Protein AF-A0A960W098-F1 (afdb_monomer)

Structure (mmCIF, N/CA/C/O backbone):
data_AF-A0A960W098-F1
#
_entry.id   AF-A0A960W098-F1
#
loop_
_atom_site.group_PDB
_atom_site.id
_atom_site.type_symbol
_atom_site.label_atom_id
_atom_site.label_alt_id
_atom_site.label_comp_id
_atom_site.label_asym_id
_atom_site.label_entity_id
_atom_site.label_seq_id
_atom_site.pdbx_PDB_ins_code
_atom_site.Cartn_x
_atom_site.Cartn_y
_atom_site.Cartn_z
_atom_site.occupancy
_atom_site.B_iso_or_equiv
_atom_site.auth_seq_id
_atom_site.auth_comp_id
_atom_site.auth_asym_id
_atom_site.auth_atom_id
_atom_site.pdbx_PDB_model_num
ATOM 1 N N . MET A 1 1 ? -5.287 18.196 10.224 1.00 37.44 1 MET A N 1
ATOM 2 C CA . MET A 1 1 ? -4.448 17.015 10.511 1.00 37.44 1 MET A CA 1
ATOM 3 C C . MET A 1 1 ? -4.904 16.466 11.849 1.00 37.44 1 MET A C 1
ATOM 5 O O . MET A 1 1 ? -4.844 17.222 12.808 1.00 37.44 1 MET A O 1
ATOM 9 N N . ALA A 1 2 ? -5.415 15.239 11.923 1.00 48.78 2 ALA A N 1
ATOM 10 C CA . ALA A 1 2 ? -5.854 14.663 13.198 1.00 48.78 2 ALA A CA 1
ATOM 11 C C . ALA A 1 2 ? -5.267 13.267 13.475 1.00 48.78 2 ALA A C 1
ATOM 13 O O . ALA A 1 2 ? -4.944 12.994 14.626 1.00 48.78 2 ALA A O 1
ATOM 14 N N . TYR A 1 3 ? -4.885 12.496 12.450 1.00 57.91 3 TYR A N 1
ATOM 15 C CA . TYR A 1 3 ? -3.990 11.338 12.611 1.00 57.91 3 TYR A CA 1
ATOM 16 C C . TYR A 1 3 ? -2.601 11.694 13.182 1.00 57.91 3 TYR A C 1
ATOM 18 O O . TYR A 1 3 ? -1.972 10.856 13.817 1.00 57.91 3 TYR A O 1
ATOM 26 N N . GLY A 1 4 ? -2.141 12.943 13.025 1.00 58.81 4 GLY A N 1
ATOM 27 C CA . GLY A 1 4 ? -0.865 13.435 13.573 1.00 58.81 4 GLY A CA 1
ATOM 28 C C . GLY A 1 4 ? -0.909 13.875 15.043 1.00 58.81 4 GLY A C 1
ATOM 29 O O . GLY A 1 4 ? 0.057 14.456 15.528 1.00 58.81 4 GLY A O 1
ATOM 30 N N . THR A 1 5 ? -2.029 13.665 15.744 1.00 69.88 5 THR A N 1
ATOM 31 C CA . THR A 1 5 ? -2.133 13.965 17.185 1.00 69.88 5 THR A CA 1
ATOM 32 C C . THR A 1 5 ? -1.509 12.880 18.059 1.00 69.88 5 THR A C 1
ATOM 34 O O . THR A 1 5 ? -1.054 13.185 19.161 1.00 69.88 5 THR A O 1
ATOM 37 N N . PHE A 1 6 ? -1.431 11.649 17.551 1.00 77.75 6 PHE A N 1
ATOM 38 C CA . PHE A 1 6 ? -0.725 10.552 18.199 1.00 77.75 6 PHE A CA 1
ATOM 39 C C . PHE A 1 6 ? 0.781 10.734 18.033 1.00 77.75 6 PHE A C 1
ATOM 41 O O . PHE A 1 6 ? 1.279 10.891 16.918 1.00 77.75 6 PHE A O 1
ATOM 48 N N . LYS A 1 7 ? 1.519 10.711 19.143 1.00 78.31 7 LYS A N 1
ATOM 49 C CA . LYS A 1 7 ? 2.966 10.962 19.144 1.00 78.31 7 LYS A CA 1
ATOM 50 C C . LYS A 1 7 ? 3.775 9.698 18.897 1.00 78.31 7 LYS A C 1
ATOM 52 O O . LYS A 1 7 ? 4.888 9.781 18.381 1.00 78.31 7 LYS A O 1
ATOM 57 N N . THR A 1 8 ? 3.249 8.538 19.286 1.00 82.81 8 THR A N 1
ATOM 58 C CA . THR A 1 8 ? 3.952 7.257 19.162 1.00 82.81 8 THR A CA 1
ATOM 59 C C . THR A 1 8 ? 3.011 6.131 18.738 1.00 82.81 8 THR A C 1
ATOM 61 O O . THR A 1 8 ? 1.809 6.164 18.991 1.00 82.81 8 THR A O 1
ATOM 64 N N . LEU A 1 9 ? 3.570 5.086 18.120 1.00 80.06 9 LEU A N 1
ATOM 65 C CA . LEU A 1 9 ? 2.822 3.858 17.818 1.00 80.06 9 LEU A CA 1
ATOM 66 C C . LEU A 1 9 ? 2.334 3.148 19.089 1.00 80.06 9 LEU A C 1
ATOM 68 O O . LEU A 1 9 ? 1.294 2.499 19.063 1.00 80.06 9 LEU A O 1
ATOM 72 N N . GLU A 1 10 ? 3.075 3.270 20.192 1.00 82.94 10 GLU A N 1
ATOM 73 C CA . GLU A 1 10 ? 2.706 2.696 21.489 1.00 82.94 10 GLU A CA 1
ATOM 74 C C . GLU A 1 10 ? 1.458 3.366 22.072 1.00 82.94 10 GLU A C 1
ATOM 76 O O . GLU A 1 10 ? 0.565 2.676 22.554 1.00 82.94 10 GLU A O 1
ATOM 81 N N . GLU A 1 11 ? 1.345 4.692 21.950 1.00 86.38 11 GLU A N 1
ATOM 82 C CA . GLU A 1 11 ? 0.149 5.438 22.350 1.00 86.38 11 GLU A CA 1
ATOM 83 C C . GLU A 1 11 ? -1.091 4.939 21.599 1.00 86.38 11 GLU A C 1
ATOM 85 O O . GLU A 1 11 ? -2.123 4.658 22.210 1.00 86.38 11 GLU A O 1
ATOM 90 N N . VAL A 1 12 ? -0.973 4.765 20.279 1.00 86.81 12 VAL A N 1
ATOM 91 C CA . VAL A 1 12 ? -2.048 4.213 19.442 1.00 86.81 12 VAL A CA 1
ATOM 92 C C . VAL A 1 12 ? -2.381 2.787 19.879 1.00 86.81 12 VAL A C 1
ATOM 94 O O . VAL A 1 12 ? -3.552 2.453 20.066 1.00 86.81 12 VAL A O 1
ATOM 97 N N . ALA A 1 13 ? -1.365 1.946 20.080 1.00 86.88 13 ALA A N 1
ATOM 98 C CA . ALA A 1 13 ? -1.569 0.554 20.450 1.00 86.88 13 ALA A CA 1
ATOM 99 C C . ALA A 1 13 ? -2.297 0.411 21.792 1.00 86.88 13 ALA A C 1
ATOM 101 O O . ALA A 1 13 ? -3.268 -0.336 21.883 1.00 86.88 13 ALA A O 1
ATOM 102 N N . LEU A 1 14 ? -1.894 1.177 22.807 1.00 89.00 14 LEU A N 1
ATOM 103 C CA . LEU A 1 14 ? -2.543 1.177 24.116 1.00 89.00 14 LEU A CA 1
ATOM 104 C C . LEU A 1 14 ? -3.971 1.723 24.044 1.00 89.00 14 LEU A C 1
ATOM 106 O O . LEU A 1 14 ? -4.886 1.091 24.569 1.00 89.00 14 LEU A O 1
ATOM 110 N N . LYS A 1 15 ? -4.182 2.859 23.364 1.00 88.88 15 LYS A N 1
ATOM 111 C CA . LYS A 1 15 ? -5.504 3.499 23.266 1.00 88.88 15 LYS A CA 1
ATOM 112 C C . LYS A 1 15 ? -6.544 2.583 22.624 1.00 88.88 15 LYS A C 1
ATOM 114 O O . LYS A 1 15 ? -7.676 2.524 23.093 1.00 88.88 15 LYS A O 1
ATOM 119 N N . PHE A 1 16 ? -6.162 1.871 21.566 1.00 87.56 16 PHE A N 1
ATOM 120 C CA . PHE A 1 16 ? -7.082 1.031 20.794 1.00 87.56 16 PHE A CA 1
ATOM 121 C C . PHE A 1 16 ? -6.997 -0.465 21.148 1.00 87.56 16 PHE A C 1
ATOM 123 O O . PHE A 1 16 ? -7.724 -1.281 20.574 1.00 87.56 16 PHE A O 1
ATOM 130 N N . GLY A 1 17 ? -6.149 -0.834 22.116 1.00 90.94 17 GLY A N 1
ATOM 131 C CA . GLY A 1 17 ? -5.931 -2.219 22.538 1.00 90.94 17 GLY A CA 1
ATOM 132 C C . GLY A 1 17 ? -5.382 -3.101 21.415 1.00 90.94 17 GLY A C 1
ATOM 133 O O . GLY A 1 17 ? -5.871 -4.210 21.226 1.00 90.94 17 GLY A O 1
ATOM 134 N N . ILE A 1 18 ? -4.433 -2.579 20.634 1.00 90.56 18 ILE A N 1
ATOM 135 C CA . ILE A 1 18 ? -3.805 -3.277 19.509 1.00 90.56 18 ILE A CA 1
ATOM 136 C C . ILE A 1 18 ? -2.589 -4.057 20.004 1.00 90.56 18 ILE A C 1
ATOM 138 O O . ILE A 1 18 ? -1.656 -3.491 20.572 1.00 90.56 18 ILE A O 1
ATOM 142 N N . GLU A 1 19 ? -2.556 -5.350 19.707 1.00 90.38 19 GLU A N 1
ATOM 143 C CA . GLU A 1 19 ? -1.387 -6.193 19.920 1.00 90.38 19 GLU A CA 1
ATOM 144 C C . GLU A 1 19 ? -0.468 -6.144 18.701 1.00 90.38 19 GLU A C 1
ATOM 146 O O . GLU A 1 19 ? -0.883 -6.438 17.578 1.00 90.38 19 GLU A O 1
ATOM 151 N N . ARG A 1 20 ? 0.807 -5.808 18.913 1.00 89.00 20 ARG A N 1
ATOM 152 C CA . ARG A 1 20 ? 1.809 -5.755 17.845 1.00 89.00 20 ARG A CA 1
ATOM 153 C C . ARG A 1 20 ? 2.647 -7.029 17.799 1.00 89.00 20 ARG A C 1
ATOM 155 O O . ARG A 1 20 ? 3.206 -7.444 18.811 1.00 89.00 20 ARG A O 1
ATOM 162 N N . LYS A 1 21 ? 2.829 -7.583 16.599 1.00 90.31 21 LYS A N 1
ATOM 163 C CA . LYS A 1 21 ? 3.760 -8.683 16.304 1.00 90.31 21 LYS A CA 1
ATOM 164 C C . LYS A 1 21 ? 4.643 -8.326 15.106 1.00 90.31 21 LYS A C 1
ATOM 166 O O . LYS A 1 21 ? 4.217 -7.601 14.209 1.00 90.31 21 LYS A O 1
ATOM 171 N N . VAL A 1 22 ? 5.878 -8.823 15.105 1.00 91.50 22 VAL A N 1
ATOM 172 C CA . VAL A 1 22 ? 6.825 -8.672 13.989 1.00 91.50 22 VAL A CA 1
ATOM 173 C C . VAL A 1 22 ? 7.101 -10.061 13.434 1.00 91.50 22 VAL A C 1
ATOM 175 O O . VAL A 1 22 ? 7.723 -10.872 14.114 1.00 91.50 22 VAL A O 1
ATOM 178 N N . ILE A 1 23 ? 6.548 -10.357 12.261 1.00 91.94 23 ILE A N 1
ATOM 179 C CA . ILE A 1 23 ? 6.561 -11.689 11.645 1.00 91.94 23 ILE A CA 1
ATOM 180 C C . ILE A 1 23 ? 6.644 -11.492 10.133 1.00 91.94 23 ILE A C 1
ATOM 182 O O . ILE A 1 23 ? 5.920 -10.655 9.597 1.00 91.94 23 ILE A O 1
ATOM 186 N N . GLU A 1 24 ? 7.494 -12.262 9.458 1.00 93.12 24 GLU A N 1
ATOM 187 C CA . GLU A 1 24 ? 7.520 -12.319 7.994 1.00 93.12 24 GLU A CA 1
ATOM 188 C C . GLU A 1 24 ? 6.221 -12.937 7.472 1.00 93.12 24 GLU A C 1
ATOM 190 O O . GLU A 1 24 ? 5.832 -14.037 7.871 1.00 93.12 24 GLU A O 1
ATOM 195 N N . PHE A 1 25 ? 5.526 -12.220 6.595 1.00 91.00 25 PHE A N 1
ATOM 196 C CA . PHE A 1 25 ? 4.289 -12.711 5.989 1.00 91.00 25 PHE A CA 1
ATOM 197 C C . PHE A 1 25 ? 4.161 -12.381 4.507 1.00 91.00 25 PHE A C 1
ATOM 199 O O . PHE A 1 25 ? 3.185 -12.808 3.894 1.00 91.00 25 PHE A O 1
ATOM 206 N N . ILE A 1 26 ? 5.088 -11.613 3.936 1.00 93.25 26 ILE A N 1
ATOM 207 C CA . ILE A 1 26 ? 5.002 -11.187 2.543 1.00 93.25 26 ILE A CA 1
ATOM 208 C C . ILE A 1 26 ? 5.245 -12.353 1.582 1.00 93.25 26 ILE A C 1
ATOM 210 O O . ILE A 1 26 ? 6.263 -13.040 1.646 1.00 93.25 26 ILE A O 1
ATOM 214 N N . GLY A 1 27 ? 4.297 -12.544 0.663 1.00 93.75 27 GLY A N 1
ATOM 215 C CA . GLY A 1 27 ? 4.435 -13.406 -0.505 1.00 93.75 27 GLY A CA 1
ATOM 216 C C . GLY A 1 27 ? 4.557 -12.615 -1.809 1.00 93.75 27 GLY A C 1
ATOM 217 O O . GLY A 1 27 ? 4.511 -11.385 -1.831 1.00 93.75 27 GLY A O 1
ATOM 218 N N . GLU A 1 28 ? 4.685 -13.345 -2.915 1.00 95.75 28 GLU A N 1
ATOM 219 C CA . GLU A 1 28 ? 4.792 -12.791 -4.265 1.00 95.75 28 GLU A CA 1
ATOM 220 C C . GLU A 1 28 ? 3.790 -13.474 -5.199 1.00 95.75 28 GLU A C 1
ATOM 222 O O . GLU A 1 28 ? 3.542 -14.677 -5.103 1.00 95.75 28 GLU A O 1
ATOM 227 N N . ALA A 1 29 ? 3.208 -12.704 -6.116 1.00 97.06 29 ALA A N 1
ATOM 228 C CA . ALA A 1 29 ? 2.335 -13.202 -7.168 1.00 97.06 29 ALA A CA 1
ATOM 229 C C . ALA A 1 29 ? 2.646 -12.439 -8.452 1.00 97.06 29 ALA A C 1
ATOM 231 O O . ALA A 1 29 ? 2.628 -11.210 -8.454 1.00 97.06 29 ALA A O 1
ATOM 232 N N . GLU A 1 30 ? 2.902 -13.155 -9.544 1.00 97.75 30 GLU A N 1
ATOM 233 C CA . GLU A 1 30 ? 3.365 -12.553 -10.795 1.00 97.75 30 GLU A CA 1
ATOM 234 C C . GLU A 1 30 ? 2.438 -11.432 -11.294 1.00 97.75 30 GLU A C 1
ATOM 236 O O . GLU A 1 30 ? 1.223 -11.603 -11.468 1.00 97.75 30 GLU A O 1
ATOM 241 N N . PHE A 1 31 ? 3.032 -10.266 -11.541 1.00 97.81 31 PHE A N 1
ATOM 242 C CA . PHE A 1 31 ? 2.353 -9.116 -12.114 1.00 97.81 31 PHE A CA 1
ATOM 243 C C . PHE A 1 31 ? 3.003 -8.711 -13.438 1.00 97.81 31 PHE A C 1
ATOM 245 O O . PHE A 1 31 ? 4.116 -8.191 -13.471 1.00 97.81 31 PHE A O 1
ATOM 252 N N . LEU A 1 32 ? 2.277 -8.919 -14.536 1.00 96.12 32 LEU A N 1
ATOM 253 C CA . LEU A 1 32 ? 2.671 -8.434 -15.855 1.00 96.12 32 LEU A CA 1
ATOM 254 C C . LEU A 1 32 ? 2.415 -6.927 -15.939 1.00 96.12 32 LEU A C 1
ATOM 256 O O . LEU A 1 32 ? 1.266 -6.492 -16.006 1.00 96.12 32 LEU A O 1
ATOM 260 N N . VAL A 1 33 ? 3.494 -6.153 -15.906 1.00 95.00 33 VAL A N 1
ATOM 261 C CA . VAL A 1 33 ? 3.486 -4.694 -16.028 1.00 95.00 33 VAL A CA 1
ATOM 262 C C . VAL A 1 33 ? 3.709 -4.282 -17.481 1.00 95.00 33 VAL A C 1
ATOM 264 O O . VAL A 1 33 ? 4.535 -4.865 -18.182 1.00 95.00 33 VAL A O 1
ATOM 267 N N . ASP A 1 34 ? 2.983 -3.258 -17.925 1.00 96.12 34 ASP A N 1
ATOM 268 C CA . ASP A 1 34 ? 3.196 -2.643 -19.233 1.00 96.12 34 ASP A CA 1
ATOM 269 C C . ASP A 1 34 ? 4.635 -2.102 -19.381 1.00 96.12 34 ASP A C 1
ATOM 271 O O . ASP A 1 34 ? 5.187 -1.475 -18.472 1.00 96.12 34 ASP A O 1
ATOM 275 N N . GLU A 1 35 ? 5.252 -2.325 -20.545 1.00 96.12 35 GLU A N 1
ATOM 276 C CA . GLU A 1 35 ? 6.661 -1.982 -20.779 1.00 96.12 35 GLU A CA 1
ATOM 277 C C . GLU A 1 35 ? 6.904 -0.466 -20.716 1.00 96.12 35 GLU A C 1
ATOM 279 O O . GLU A 1 35 ? 7.954 -0.006 -20.252 1.00 96.12 35 GLU A O 1
ATOM 284 N N . TYR A 1 36 ? 5.950 0.343 -21.184 1.00 96.62 36 TYR A N 1
ATOM 285 C CA . TYR A 1 36 ? 6.076 1.793 -21.122 1.00 96.62 36 TYR A CA 1
ATOM 286 C C . TYR A 1 36 ? 6.026 2.278 -19.671 1.00 96.62 36 TYR A C 1
ATOM 288 O O . TYR A 1 36 ? 6.930 3.010 -19.253 1.00 96.62 36 TYR A O 1
ATOM 296 N N . LEU A 1 37 ? 5.054 1.811 -18.884 1.00 95.75 37 LEU A N 1
ATOM 297 C CA . LEU A 1 37 ? 4.956 2.135 -17.461 1.00 95.75 37 LEU A CA 1
ATOM 298 C C . LEU A 1 37 ? 6.199 1.686 -16.682 1.00 95.75 37 LEU A C 1
ATOM 300 O O . LEU A 1 37 ? 6.752 2.455 -15.893 1.00 95.75 37 LEU A O 1
ATOM 304 N N . PHE A 1 38 ? 6.689 0.469 -16.925 1.00 95.50 38 PHE A N 1
ATOM 305 C CA . PHE A 1 38 ? 7.870 -0.046 -16.235 1.00 95.50 38 PHE A CA 1
ATOM 306 C C . PHE A 1 38 ? 9.117 0.799 -16.521 1.00 95.50 38 PHE A C 1
ATOM 308 O O . PHE A 1 38 ? 9.873 1.139 -15.606 1.00 95.50 38 PHE A O 1
ATOM 315 N N . ARG A 1 39 ? 9.320 1.202 -17.784 1.00 94.75 39 ARG A N 1
ATOM 316 C CA . ARG A 1 39 ? 10.415 2.107 -18.173 1.00 94.75 39 ARG A CA 1
ATOM 317 C C . ARG A 1 39 ? 10.253 3.499 -17.566 1.00 94.75 39 ARG A C 1
ATOM 319 O O . ARG A 1 39 ? 11.245 4.069 -17.112 1.00 94.75 39 ARG A O 1
ATOM 326 N N . TYR A 1 40 ? 9.031 4.031 -17.530 1.00 93.56 40 TYR A N 1
ATOM 327 C CA . TYR A 1 40 ? 8.717 5.309 -16.889 1.00 93.56 40 TYR A CA 1
ATOM 328 C C . TYR A 1 40 ? 9.102 5.298 -15.401 1.00 93.56 40 TYR A C 1
ATOM 330 O O . TYR A 1 40 ? 9.873 6.151 -14.958 1.00 93.56 40 TYR A O 1
ATOM 338 N N . LEU A 1 41 ? 8.664 4.281 -14.655 1.00 92.50 41 LEU A N 1
ATOM 339 C CA . LEU A 1 41 ? 8.964 4.136 -13.230 1.00 92.50 41 LEU A CA 1
ATOM 340 C C . LEU A 1 41 ? 10.463 3.937 -12.975 1.00 92.50 41 LEU A C 1
ATOM 342 O O . LEU A 1 41 ? 11.032 4.629 -12.133 1.00 92.50 41 LEU A O 1
ATOM 346 N N . LYS A 1 42 ? 11.145 3.078 -13.748 1.00 91.44 42 LYS A N 1
ATOM 347 C CA . LYS A 1 42 ? 12.609 2.915 -13.647 1.00 91.44 42 LYS A CA 1
ATOM 348 C C . LYS A 1 42 ? 13.362 4.222 -13.883 1.00 91.44 42 LYS A C 1
ATOM 350 O O . LYS A 1 42 ? 14.324 4.521 -13.173 1.00 91.44 42 LYS A O 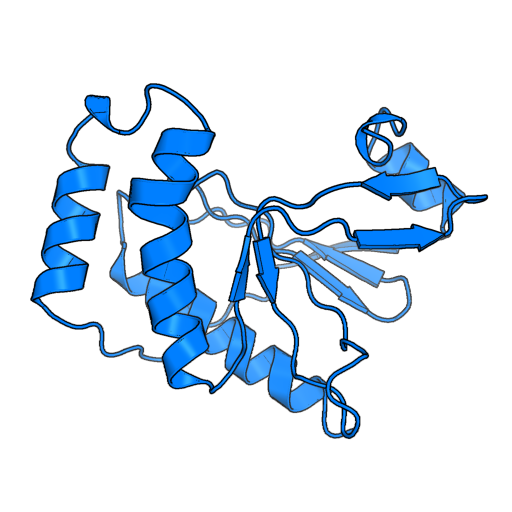1
ATOM 355 N N . LYS A 1 43 ? 12.935 5.010 -14.873 1.00 90.12 43 LYS A N 1
ATOM 356 C CA . LYS A 1 43 ? 13.535 6.315 -15.165 1.00 90.12 43 LYS A CA 1
ATOM 357 C C . LYS A 1 43 ? 13.347 7.289 -14.002 1.00 90.12 43 LYS A C 1
ATOM 359 O O . LYS A 1 43 ? 14.284 8.020 -13.690 1.00 90.12 43 LYS A O 1
ATOM 364 N N . ASN A 1 44 ? 12.176 7.306 -13.371 1.00 87.81 44 ASN A N 1
ATOM 365 C CA . ASN A 1 44 ? 11.906 8.180 -12.229 1.00 87.81 44 ASN A CA 1
ATOM 366 C C . ASN A 1 44 ? 12.678 7.746 -10.976 1.00 87.81 44 ASN A C 1
ATOM 368 O O . ASN A 1 44 ? 13.242 8.598 -10.302 1.00 87.81 44 ASN A O 1
ATOM 372 N N . LEU A 1 45 ? 12.810 6.439 -10.725 1.00 86.19 45 LEU A N 1
ATOM 373 C CA . LEU A 1 45 ? 13.645 5.907 -9.638 1.00 86.19 45 LEU A CA 1
ATOM 374 C C . LEU A 1 45 ? 15.130 6.250 -9.820 1.00 86.19 45 LEU A C 1
ATOM 376 O O . LEU A 1 45 ? 15.836 6.512 -8.855 1.00 86.19 45 LEU A O 1
ATOM 380 N N . SER A 1 46 ? 15.609 6.286 -11.067 1.00 80.88 46 SER A N 1
ATOM 381 C CA . SER A 1 46 ? 17.013 6.605 -11.373 1.00 80.88 46 SER A CA 1
ATOM 382 C C . SER A 1 46 ? 17.322 8.108 -11.322 1.00 80.88 46 SER A C 1
ATOM 384 O O . SER A 1 46 ? 18.488 8.497 -11.288 1.00 80.88 46 SER A O 1
ATOM 386 N N . ASN A 1 47 ? 16.303 8.972 -11.363 1.00 73.12 47 ASN A N 1
ATOM 387 C CA . ASN A 1 47 ? 16.481 10.419 -11.370 1.00 73.12 47 ASN A CA 1
ATOM 388 C C . ASN A 1 47 ? 16.220 10.992 -9.975 1.00 73.12 47 ASN A C 1
ATOM 390 O O . ASN A 1 47 ? 15.078 11.156 -9.558 1.00 73.12 47 ASN A O 1
ATOM 394 N N . SER A 1 48 ? 17.283 11.441 -9.305 1.00 58.12 48 SER A N 1
ATOM 395 C CA . SER A 1 48 ? 17.224 12.118 -7.997 1.00 58.12 48 SER A CA 1
ATOM 396 C C . SER A 1 48 ? 16.319 13.365 -7.952 1.00 58.12 48 SER A C 1
ATOM 398 O O . SER A 1 48 ? 15.988 13.849 -6.874 1.00 58.12 48 SER A O 1
ATOM 400 N N . ARG A 1 49 ? 15.873 13.883 -9.107 1.00 52.47 49 ARG A N 1
ATOM 401 C CA . ARG A 1 49 ? 14.937 15.018 -9.214 1.00 52.47 49 ARG A CA 1
ATOM 402 C C . ARG A 1 49 ? 13.478 14.664 -8.915 1.00 52.47 49 ARG A C 1
ATOM 404 O O . ARG A 1 49 ? 12.699 15.578 -8.676 1.00 52.47 49 ARG A O 1
ATOM 411 N N . SER A 1 50 ? 13.095 13.388 -8.910 1.00 51.59 50 SER A N 1
ATOM 412 C CA . SER A 1 50 ? 11.741 12.977 -8.500 1.00 51.59 50 SER A CA 1
ATOM 413 C C . SER A 1 50 ? 11.538 13.040 -6.977 1.00 51.59 50 SER A C 1
ATOM 415 O O . SER A 1 50 ? 10.409 12.949 -6.508 1.00 51.59 50 SER A O 1
ATOM 417 N N . TYR A 1 51 ? 12.613 13.276 -6.214 1.00 61.03 51 TYR A N 1
ATOM 418 C CA . TYR A 1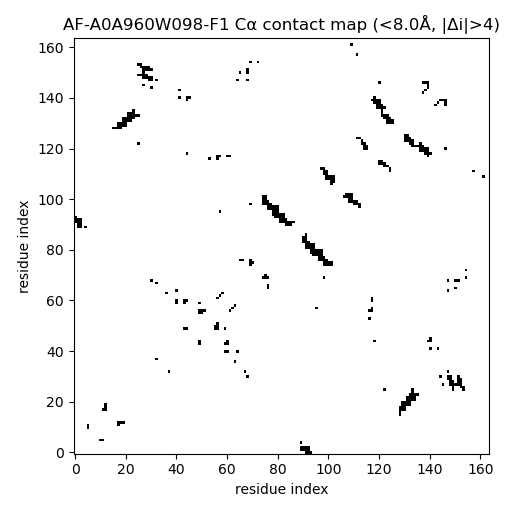 51 ? 12.653 13.278 -4.747 1.00 61.03 51 TYR A CA 1
ATOM 419 C C . TYR A 1 51 ? 12.696 14.688 -4.139 1.00 61.03 51 TYR A C 1
ATOM 421 O O . TYR A 1 51 ? 13.238 14.895 -3.057 1.00 61.03 51 TYR A O 1
ATOM 429 N N . VAL A 1 52 ? 12.166 15.690 -4.846 1.00 66.88 52 VAL A N 1
ATOM 430 C CA . VAL A 1 52 ? 12.144 17.081 -4.355 1.00 66.88 52 VAL A CA 1
ATOM 431 C C . VAL A 1 52 ? 11.112 17.262 -3.238 1.00 66.88 52 VAL A C 1
ATOM 433 O O . VAL A 1 52 ? 11.308 18.084 -2.346 1.00 66.88 52 VAL A O 1
ATOM 436 N N . SER A 1 53 ? 10.023 16.490 -3.267 1.00 79.56 53 SER A N 1
ATOM 437 C CA . SER A 1 53 ? 8.998 16.484 -2.224 1.00 79.56 53 SER A CA 1
ATOM 438 C C . SER A 1 53 ? 8.297 15.130 -2.142 1.00 79.56 53 SER A C 1
ATOM 440 O O . SER A 1 53 ? 8.302 14.364 -3.107 1.00 79.56 53 SER A O 1
ATOM 442 N N . GLU A 1 54 ? 7.652 14.864 -1.009 1.00 77.69 54 GLU A N 1
ATOM 443 C CA . GLU A 1 54 ? 6.796 13.689 -0.818 1.00 77.69 54 GLU A CA 1
ATOM 444 C C . GLU A 1 54 ? 5.673 13.636 -1.863 1.00 77.69 54 GLU A C 1
ATOM 446 O O . GLU A 1 54 ? 5.474 12.603 -2.495 1.00 77.69 54 GLU A O 1
ATOM 451 N N . ASN A 1 55 ? 5.035 14.774 -2.164 1.00 80.69 55 ASN A N 1
ATOM 452 C CA . ASN A 1 55 ? 4.024 14.869 -3.221 1.00 80.69 55 ASN A CA 1
ATOM 453 C C . ASN A 1 55 ? 4.575 14.481 -4.603 1.00 80.69 55 ASN A C 1
ATOM 455 O O . ASN A 1 55 ? 3.912 13.769 -5.352 1.00 80.69 55 ASN A O 1
ATOM 459 N N . SER A 1 56 ? 5.808 14.883 -4.932 1.00 82.94 56 SER A N 1
ATOM 460 C CA . SER A 1 56 ? 6.443 14.505 -6.203 1.00 82.94 56 SER A CA 1
ATOM 461 C C . SER A 1 56 ? 6.710 13.001 -6.293 1.00 82.94 56 SER A C 1
ATOM 463 O O . SER A 1 56 ? 6.510 12.410 -7.352 1.00 82.94 56 SER A O 1
ATOM 465 N N . ILE A 1 57 ? 7.125 12.371 -5.190 1.00 84.12 57 ILE A N 1
ATOM 466 C CA . ILE A 1 57 ? 7.325 10.915 -5.115 1.00 84.12 57 ILE A CA 1
ATOM 467 C C . ILE A 1 57 ? 5.980 10.197 -5.257 1.00 84.12 57 ILE A C 1
ATOM 469 O O . ILE A 1 57 ? 5.860 9.223 -6.005 1.00 84.12 57 ILE A O 1
ATOM 473 N N . CYS A 1 58 ? 4.960 10.708 -4.573 1.00 84.31 58 CYS A N 1
ATOM 474 C CA . CYS A 1 58 ? 3.595 10.230 -4.662 1.00 84.31 58 CYS A CA 1
ATOM 475 C C . CYS A 1 58 ? 3.104 10.191 -6.114 1.00 84.31 58 CYS A C 1
ATOM 477 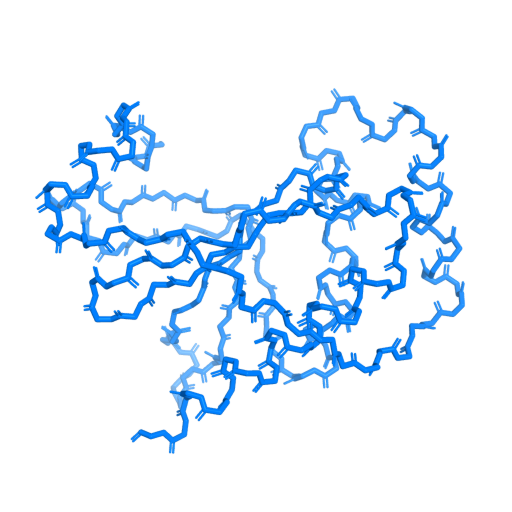O O . CYS A 1 58 ? 2.754 9.127 -6.617 1.00 84.31 58 CYS A O 1
ATOM 479 N N . GLU A 1 59 ? 3.168 11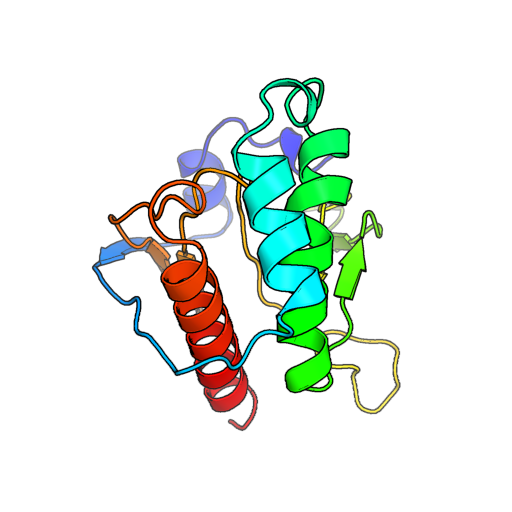.312 -6.823 1.00 86.25 59 GLU A N 1
ATOM 480 C CA . GLU A 1 59 ? 2.647 11.421 -8.187 1.00 86.25 59 GLU A CA 1
ATOM 481 C C . GLU A 1 59 ? 3.506 10.697 -9.234 1.00 86.25 59 GLU A C 1
ATOM 483 O O . GLU A 1 59 ? 2.972 10.098 -10.166 1.00 86.25 59 GLU A O 1
ATOM 488 N N . ALA A 1 60 ? 4.835 10.730 -9.101 1.00 87.94 60 ALA A N 1
ATOM 489 C CA . ALA A 1 60 ? 5.739 10.206 -10.127 1.00 87.94 60 ALA A CA 1
ATOM 490 C C . ALA A 1 60 ? 6.063 8.712 -9.977 1.00 87.94 60 ALA A C 1
ATOM 492 O O . ALA A 1 60 ? 6.533 8.093 -10.939 1.00 87.94 60 ALA A O 1
ATOM 493 N N . LEU A 1 61 ? 5.882 8.145 -8.779 1.00 89.00 61 LEU A N 1
ATOM 494 C CA . LEU A 1 61 ? 6.272 6.770 -8.459 1.00 89.00 61 LEU A CA 1
ATOM 495 C C . LEU A 1 61 ? 5.144 5.971 -7.817 1.00 89.00 61 LEU A C 1
ATOM 497 O O . LEU A 1 61 ? 4.793 4.913 -8.332 1.00 89.00 61 LEU A O 1
ATOM 501 N N . ILE A 1 62 ? 4.587 6.449 -6.702 1.00 90.25 62 ILE A N 1
ATOM 502 C CA . ILE A 1 62 ? 3.664 5.634 -5.901 1.00 90.25 62 ILE A CA 1
ATOM 503 C C . ILE A 1 62 ? 2.321 5.474 -6.616 1.00 90.25 62 ILE A C 1
ATOM 505 O O . ILE A 1 62 ? 1.878 4.344 -6.806 1.00 90.25 62 ILE A O 1
ATOM 509 N N . TYR A 1 63 ? 1.696 6.570 -7.052 1.00 92.19 63 TYR A N 1
ATOM 510 C CA . TYR A 1 63 ? 0.379 6.535 -7.686 1.00 92.19 63 TYR A CA 1
ATOM 511 C C . TYR A 1 63 ? 0.361 5.689 -8.966 1.00 92.19 63 TYR A C 1
ATOM 513 O O . TYR A 1 63 ? -0.461 4.781 -9.026 1.00 92.19 63 TYR A O 1
ATOM 521 N N . PRO A 1 64 ? 1.267 5.862 -9.954 1.00 94.31 64 PRO A N 1
ATOM 522 C CA . PRO A 1 64 ? 1.230 5.053 -11.177 1.00 94.31 64 PRO A CA 1
ATOM 523 C C . PRO A 1 64 ? 1.456 3.559 -10.912 1.00 94.31 64 PRO A C 1
ATOM 525 O O . PRO A 1 64 ? 0.920 2.710 -11.620 1.00 94.31 64 PRO A O 1
ATOM 528 N N . LEU A 1 65 ? 2.251 3.235 -9.888 1.00 94.12 65 LEU A N 1
ATOM 529 C CA . LEU A 1 65 ? 2.513 1.861 -9.477 1.00 94.12 65 LEU A CA 1
ATOM 530 C C . LEU A 1 65 ? 1.270 1.242 -8.821 1.00 94.12 65 LEU A C 1
ATOM 532 O O . LEU A 1 65 ? 0.845 0.160 -9.225 1.00 94.12 65 LEU A O 1
ATOM 536 N N . LEU A 1 66 ? 0.669 1.933 -7.846 1.00 93.75 66 LEU A N 1
ATOM 537 C CA . LEU A 1 66 ? -0.562 1.485 -7.195 1.00 93.75 66 LEU A CA 1
ATOM 538 C C . LEU A 1 66 ? -1.713 1.375 -8.196 1.00 93.75 66 LEU A C 1
ATOM 540 O O . LEU A 1 66 ? -2.381 0.347 -8.208 1.00 93.75 66 LEU A O 1
ATOM 544 N N . GLU A 1 67 ? -1.902 2.379 -9.054 1.00 94.75 67 GLU A N 1
ATOM 545 C CA . GLU A 1 67 ? -2.968 2.425 -10.059 1.00 94.75 67 GLU A CA 1
ATOM 546 C C . GLU A 1 67 ? -2.918 1.200 -10.971 1.00 94.75 67 GLU A C 1
ATOM 548 O O . GLU A 1 67 ? -3.918 0.507 -11.120 1.00 94.75 67 GLU A O 1
ATOM 553 N N . ALA A 1 68 ? -1.739 0.854 -11.500 1.00 96.56 68 ALA A N 1
ATOM 554 C CA . ALA A 1 68 ? -1.591 -0.319 -12.358 1.00 96.56 68 ALA A CA 1
ATOM 555 C C . ALA A 1 68 ? -1.981 -1.627 -11.651 1.00 96.56 68 ALA A C 1
ATOM 557 O O . ALA A 1 68 ? -2.601 -2.506 -12.253 1.00 96.56 68 ALA A O 1
ATOM 558 N N . VAL A 1 69 ? -1.631 -1.773 -10.368 1.00 95.62 69 VAL A N 1
ATOM 559 C CA . VAL A 1 69 ? -2.007 -2.964 -9.596 1.00 95.62 69 VAL A CA 1
ATOM 560 C C . VAL A 1 69 ? -3.502 -2.958 -9.274 1.00 95.62 69 VAL A C 1
ATOM 562 O O . VAL A 1 69 ? -4.144 -3.999 -9.392 1.00 95.62 69 VAL A O 1
ATOM 565 N N . MET A 1 70 ? -4.068 -1.817 -8.878 1.00 92.75 70 MET A N 1
ATOM 566 C CA . MET A 1 70 ? -5.477 -1.711 -8.495 1.00 92.75 70 MET A CA 1
ATOM 567 C C . MET A 1 70 ? -6.423 -1.890 -9.683 1.00 92.75 70 MET A C 1
ATOM 569 O O . MET A 1 70 ? -7.409 -2.621 -9.553 1.00 92.75 70 MET A O 1
ATOM 573 N N . ASP A 1 71 ? -6.080 -1.319 -10.840 1.00 93.81 71 ASP A N 1
ATOM 574 C CA . ASP A 1 71 ? -6.822 -1.461 -12.096 1.00 93.81 71 ASP A CA 1
ATOM 575 C C . ASP A 1 71 ? -6.970 -2.939 -12.483 1.00 93.81 71 ASP A C 1
ATOM 577 O O . ASP A 1 71 ? -8.083 -3.424 -12.681 1.00 93.81 71 ASP A O 1
ATOM 581 N N . LYS A 1 72 ? -5.880 -3.723 -12.408 1.00 94.62 72 LYS A N 1
ATOM 582 C CA . LYS A 1 72 ? -5.914 -5.181 -12.643 1.00 94.62 72 LYS A CA 1
ATOM 583 C C . LYS A 1 72 ? -6.911 -5.923 -11.744 1.00 94.62 72 LYS A C 1
ATOM 585 O O . LYS A 1 72 ? -7.412 -6.987 -12.113 1.00 94.62 72 LYS A O 1
ATOM 590 N N . HIS A 1 73 ? -7.169 -5.409 -10.543 1.00 91.00 73 HIS A N 1
ATOM 591 C CA . HIS A 1 73 ? -8.044 -6.036 -9.550 1.00 91.00 73 HIS A CA 1
ATOM 592 C C . HIS A 1 73 ? -9.446 -5.433 -9.479 1.00 91.00 73 HIS A C 1
ATOM 594 O O . HIS A 1 73 ? -10.230 -5.895 -8.637 1.00 91.00 73 HIS A O 1
ATOM 600 N N . ASN A 1 74 ? -9.763 -4.471 -10.354 1.00 89.75 74 ASN A N 1
ATOM 601 C CA . ASN A 1 74 ? -10.983 -3.663 -10.346 1.00 89.75 74 ASN A CA 1
ATOM 602 C C . ASN A 1 74 ? -11.230 -2.998 -8.982 1.00 89.75 74 ASN A C 1
ATOM 604 O O . ASN A 1 74 ? -12.358 -2.978 -8.480 1.00 89.75 74 ASN A O 1
ATOM 608 N N . LEU A 1 75 ? -10.163 -2.510 -8.348 1.00 87.12 75 LEU A N 1
ATOM 609 C CA . LEU A 1 75 ? -10.244 -1.767 -7.098 1.00 87.12 75 LEU A CA 1
ATOM 610 C C . LEU A 1 75 ? -10.076 -0.274 -7.384 1.00 87.12 75 LEU A C 1
ATOM 612 O O . LEU A 1 75 ? -9.127 0.107 -8.061 1.00 87.12 75 LEU A O 1
ATOM 616 N N . PRO A 1 76 ? -10.957 0.587 -6.862 1.00 85.88 76 PRO A N 1
ATOM 617 C CA . PRO A 1 76 ? -10.708 2.016 -6.886 1.00 85.88 76 PRO A CA 1
ATOM 618 C C . PRO A 1 76 ? -9.470 2.391 -6.061 1.00 85.88 76 PRO A C 1
ATOM 620 O O . PRO A 1 76 ? -9.260 1.878 -4.954 1.00 85.88 76 PRO A O 1
ATOM 623 N N . LEU A 1 77 ? -8.708 3.348 -6.586 1.00 88.38 77 LEU A N 1
ATOM 624 C CA . LEU A 1 77 ? -7.651 4.067 -5.890 1.00 88.38 77 LEU A CA 1
ATOM 625 C C . LEU A 1 77 ? -8.073 5.533 -5.757 1.00 88.38 77 LEU A C 1
ATOM 627 O O . LEU A 1 77 ? -8.353 6.205 -6.746 1.00 88.38 77 LEU A O 1
ATOM 631 N N . TRP A 1 78 ? -8.107 6.044 -4.530 1.00 86.69 78 TRP A N 1
ATOM 632 C CA . TRP A 1 78 ? -8.348 7.461 -4.267 1.00 86.69 78 TRP A CA 1
ATOM 633 C C . TRP A 1 78 ? -7.115 8.083 -3.636 1.00 86.69 78 TRP A C 1
ATOM 635 O O . TRP A 1 78 ? -6.553 7.509 -2.707 1.00 86.69 78 TRP A O 1
ATOM 645 N N . SER A 1 79 ? -6.719 9.270 -4.090 1.00 87.12 79 SER A N 1
ATOM 646 C CA . SER A 1 79 ? -5.641 10.038 -3.468 1.00 87.12 79 SER A CA 1
ATOM 647 C C . SER A 1 79 ? -6.187 11.250 -2.715 1.00 87.12 79 SER A C 1
ATOM 649 O O . SER A 1 79 ? -7.140 11.892 -3.158 1.00 87.12 79 SER A O 1
ATOM 651 N N . HIS A 1 80 ? -5.598 11.554 -1.556 1.00 85.56 80 HIS A N 1
ATOM 652 C CA . HIS A 1 80 ? -5.908 12.737 -0.741 1.00 85.56 80 HIS A CA 1
ATOM 653 C C . HIS A 1 80 ? -7.398 12.933 -0.384 1.00 85.56 80 HIS A C 1
ATOM 655 O O . HIS A 1 80 ? -7.870 14.061 -0.208 1.00 85.56 80 HIS A O 1
ATOM 661 N N . VAL A 1 81 ? -8.162 11.848 -0.240 1.00 82.00 81 VAL A N 1
ATOM 662 C CA . VAL A 1 81 ? -9.571 11.917 0.173 1.00 82.00 81 VAL A CA 1
ATOM 663 C C . VAL A 1 81 ? -9.668 11.936 1.693 1.00 82.00 81 VAL A C 1
ATOM 665 O O . VAL A 1 81 ? -9.048 11.127 2.377 1.00 82.00 81 VAL A O 1
ATOM 668 N N . ARG A 1 82 ? -10.479 12.848 2.239 1.00 83.38 82 ARG A N 1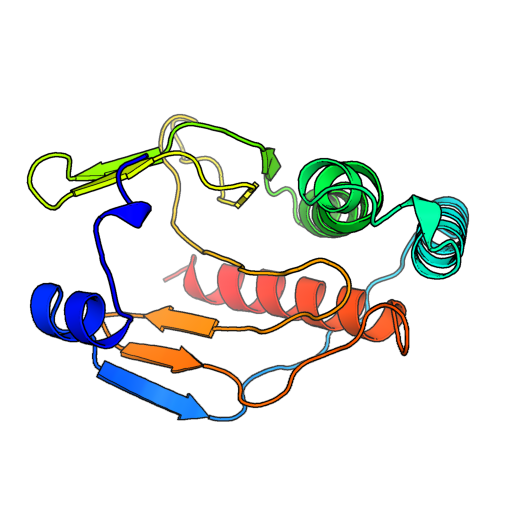
ATOM 669 C CA . ARG A 1 82 ? -10.739 12.904 3.680 1.00 83.38 82 ARG A CA 1
ATOM 670 C C . ARG A 1 82 ? -11.411 11.617 4.154 1.00 83.38 82 ARG A C 1
ATOM 672 O O . ARG A 1 82 ? -12.468 11.242 3.655 1.00 83.38 82 ARG A O 1
ATOM 679 N N . PHE A 1 83 ? -10.799 10.979 5.143 1.00 79.50 83 PHE A N 1
ATOM 680 C CA . PHE A 1 83 ? -11.243 9.727 5.726 1.00 79.50 83 PHE A CA 1
ATOM 681 C C . PHE A 1 83 ? -11.299 9.879 7.242 1.00 79.50 83 PHE A C 1
ATOM 683 O O . PHE A 1 83 ? -10.279 9.806 7.924 1.00 79.50 83 PHE A O 1
ATOM 690 N N . ASP A 1 84 ? -12.504 10.109 7.756 1.00 82.94 84 ASP A N 1
ATOM 691 C CA . ASP A 1 84 ? -12.779 10.312 9.174 1.00 82.94 84 ASP A CA 1
ATOM 692 C C . ASP A 1 84 ? -13.517 9.073 9.706 1.00 82.94 84 ASP A C 1
ATOM 694 O O . ASP A 1 84 ? -14.660 8.818 9.334 1.00 82.94 84 ASP A O 1
ATOM 698 N N . VAL A 1 85 ? -12.840 8.266 10.531 1.00 79.88 85 VAL A N 1
ATOM 699 C CA . VAL A 1 85 ? -13.380 7.016 11.100 1.00 79.88 85 VAL A CA 1
ATOM 700 C C . VAL A 1 85 ? -14.147 7.284 12.392 1.00 79.88 85 VAL A C 1
ATOM 702 O O . VAL A 1 85 ? -15.240 6.758 12.570 1.00 79.88 85 VAL A O 1
ATOM 705 N N . SER A 1 86 ? -13.572 8.090 13.285 1.00 81.38 86 SER A N 1
ATOM 706 C CA . SER A 1 86 ? -14.193 8.539 14.535 1.00 81.38 86 SER A CA 1
ATOM 707 C C . SER A 1 86 ? -13.582 9.877 14.934 1.00 81.38 86 SER A C 1
ATOM 709 O O . SER A 1 86 ? -12.371 9.988 15.146 1.00 81.38 86 SER A O 1
ATOM 711 N N . ILE A 1 87 ? -14.416 10.913 15.006 1.00 80.56 87 ILE A N 1
ATOM 712 C CA . ILE A 1 87 ? -13.971 12.273 15.333 1.00 80.56 87 ILE A CA 1
ATOM 713 C C . ILE A 1 87 ? -13.604 12.349 16.814 1.00 80.56 87 ILE A C 1
ATOM 715 O O . ILE A 1 87 ? -12.544 12.867 17.164 1.00 80.56 87 ILE A O 1
ATOM 719 N N . GLU A 1 88 ? -14.448 11.780 17.667 1.00 85.81 88 GLU A N 1
ATOM 720 C CA . GLU A 1 88 ? -14.278 11.719 19.114 1.00 85.81 88 GLU A CA 1
ATOM 721 C C . GLU A 1 88 ? -13.027 10.940 19.541 1.00 85.81 88 GLU A C 1
ATOM 723 O O . GLU A 1 88 ? -12.360 11.326 20.502 1.00 85.81 88 GLU A O 1
ATOM 728 N N . GLU A 1 89 ? -12.637 9.902 18.797 1.00 82.81 89 GLU A N 1
ATOM 729 C CA . GLU A 1 89 ? -11.410 9.147 19.069 1.00 82.81 89 GLU A CA 1
ATOM 730 C C . GLU A 1 89 ? -10.163 9.743 18.397 1.00 82.81 89 GLU A C 1
ATOM 732 O O . GLU A 1 89 ? -9.050 9.244 18.604 1.00 82.81 89 GLU A O 1
ATOM 737 N N . GLY A 1 90 ? -10.313 10.829 17.632 1.00 79.00 90 GLY A N 1
ATOM 738 C CA . GLY A 1 90 ? -9.225 11.484 16.900 1.00 79.00 90 GLY A CA 1
ATOM 739 C C . GLY A 1 90 ? -8.787 10.739 15.633 1.00 79.00 90 GLY A C 1
ATOM 740 O O . GLY A 1 90 ? -7.769 11.085 15.036 1.00 79.00 90 GLY A O 1
ATOM 741 N N . LEU A 1 91 ? -9.552 9.739 15.189 1.00 81.94 91 LEU A N 1
ATOM 742 C CA . LEU A 1 91 ? -9.312 8.973 13.967 1.00 81.94 91 LEU A CA 1
ATOM 743 C C . LEU A 1 91 ? -9.831 9.735 12.741 1.00 81.94 91 LEU A C 1
ATOM 745 O O . LEU A 1 91 ? -10.780 9.310 12.082 1.00 81.94 91 LEU A O 1
ATOM 749 N N . THR A 1 92 ? -9.237 10.895 12.465 1.00 82.25 92 THR A N 1
ATOM 750 C CA . THR A 1 92 ? -9.639 11.776 11.360 1.00 82.25 92 THR A CA 1
ATOM 751 C C . THR A 1 92 ? -8.446 12.306 10.582 1.00 82.25 92 THR A C 1
ATOM 753 O O . THR A 1 92 ? -7.363 12.534 11.127 1.00 82.25 92 THR A O 1
ATOM 756 N N . GLY A 1 93 ? -8.617 12.530 9.282 1.00 82.50 93 GLY A N 1
ATOM 757 C CA . GLY A 1 93 ? -7.549 13.059 8.442 1.00 82.50 93 GLY A CA 1
ATOM 758 C C . GLY A 1 93 ? -7.627 12.640 6.984 1.00 82.50 93 GLY A C 1
ATOM 759 O O . GLY A 1 93 ? -8.672 12.247 6.479 1.00 82.50 93 GLY A O 1
ATOM 760 N N . ILE A 1 94 ? -6.505 12.806 6.294 1.00 84.12 94 ILE A N 1
ATOM 761 C CA . ILE A 1 94 ? -6.388 12.616 4.851 1.00 84.12 94 ILE A CA 1
ATOM 762 C C . ILE A 1 94 ? -5.187 11.690 4.635 1.00 84.12 94 ILE A C 1
ATOM 764 O O . ILE A 1 94 ? -4.065 12.151 4.841 1.00 84.12 94 ILE A O 1
ATOM 768 N N . PRO A 1 95 ? -5.392 10.398 4.326 1.00 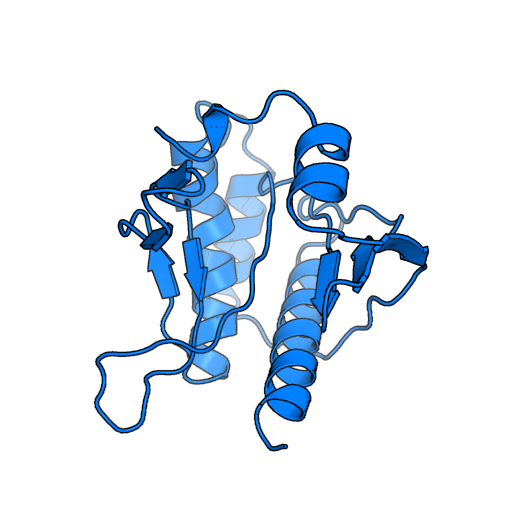82.56 95 PRO A N 1
ATOM 769 C CA . PRO A 1 95 ? -4.309 9.546 3.853 1.00 82.56 95 PRO A CA 1
ATOM 770 C C . PRO A 1 95 ? -3.868 9.970 2.447 1.00 82.56 95 PRO A C 1
ATOM 772 O O . PRO A 1 95 ? -4.665 10.519 1.681 1.00 82.56 95 PRO A O 1
ATOM 775 N N . ASP A 1 96 ? -2.625 9.650 2.087 1.00 84.44 96 ASP A N 1
ATOM 776 C CA . ASP A 1 96 ? -2.122 9.882 0.728 1.00 84.44 96 ASP A CA 1
ATOM 777 C C . ASP A 1 96 ? -2.909 9.060 -0.291 1.00 84.44 96 ASP A C 1
ATOM 779 O O . ASP A 1 96 ? -3.321 9.582 -1.327 1.00 84.44 96 ASP A O 1
ATOM 783 N N . TYR A 1 97 ? -3.183 7.796 0.051 1.00 86.50 97 TYR A N 1
ATOM 784 C CA . TYR A 1 97 ? -3.942 6.860 -0.768 1.00 86.50 97 TYR A CA 1
ATOM 785 C C . TYR A 1 97 ? -4.941 6.064 0.063 1.00 86.50 97 TYR A C 1
ATOM 787 O O . TYR A 1 97 ? -4.650 5.622 1.175 1.00 86.50 97 TYR A O 1
ATOM 795 N N . LEU A 1 98 ? -6.108 5.826 -0.521 1.00 83.25 98 LEU A N 1
ATOM 796 C CA . LEU A 1 98 ? -7.132 4.929 -0.018 1.00 83.25 98 LEU A CA 1
ATOM 797 C C . LEU A 1 98 ? -7.459 3.907 -1.107 1.00 83.25 98 LEU A C 1
ATOM 799 O O . LEU A 1 98 ? -7.693 4.271 -2.258 1.00 83.25 98 LEU A O 1
ATOM 803 N N . ILE A 1 99 ? -7.491 2.632 -0.725 1.00 83.31 99 ILE A N 1
ATOM 804 C CA . ILE A 1 99 ? -7.862 1.513 -1.593 1.00 83.31 99 ILE A CA 1
ATOM 805 C C . ILE A 1 99 ? -8.942 0.726 -0.867 1.00 83.31 99 ILE A C 1
ATOM 807 O O . ILE A 1 99 ? -8.733 0.264 0.257 1.00 83.31 99 ILE A O 1
ATOM 811 N N . ALA A 1 100 ? -10.092 0.557 -1.506 1.00 77.06 100 ALA A N 1
ATOM 812 C CA . ALA A 1 100 ? -11.174 -0.250 -0.965 1.00 77.06 100 ALA A CA 1
ATOM 813 C C . ALA A 1 100 ? -12.149 -0.663 -2.068 1.00 77.06 100 ALA A C 1
ATOM 815 O O . ALA A 1 100 ? -12.373 0.114 -2.996 1.00 77.06 100 ALA A O 1
ATOM 816 N N . PRO A 1 101 ? -12.789 -1.841 -1.964 1.00 73.12 101 PRO A N 1
ATOM 817 C CA . PRO A 1 101 ? -13.904 -2.163 -2.839 1.00 73.12 101 PRO A CA 1
ATOM 818 C C . PRO A 1 101 ? -15.038 -1.150 -2.638 1.00 73.12 101 PRO A C 1
ATOM 820 O O . PRO A 1 101 ? -15.279 -0.677 -1.524 1.00 73.12 101 PRO A O 1
ATOM 823 N N . LEU A 1 102 ? -15.775 -0.867 -3.711 1.00 65.81 102 LEU A N 1
ATOM 824 C CA . LEU A 1 102 ? -17.051 -0.166 -3.602 1.00 65.81 102 LEU A CA 1
ATOM 825 C C . LEU A 1 102 ? -18.034 -1.051 -2.826 1.00 65.81 102 LEU A C 1
ATOM 827 O O . LEU A 1 102 ? -18.188 -2.235 -3.138 1.00 65.81 102 LEU A O 1
ATOM 831 N N . SER A 1 103 ? -18.738 -0.498 -1.836 1.00 63.28 103 SER A N 1
ATOM 832 C CA . SER A 1 103 ? -19.882 -1.200 -1.248 1.00 63.28 103 SER A CA 1
ATOM 833 C C . SER A 1 103 ? -20.939 -1.491 -2.313 1.00 63.28 103 SER A C 1
ATOM 835 O O . SER A 1 103 ? -21.006 -0.831 -3.349 1.00 63.28 103 SER A O 1
ATOM 837 N N . LYS A 1 104 ? -21.871 -2.404 -2.007 1.00 56.84 104 LYS A N 1
ATOM 838 C CA . LYS A 1 104 ? -23.079 -2.636 -2.828 1.00 56.84 104 LYS A CA 1
ATOM 839 C C . LYS A 1 104 ? -23.877 -1.357 -3.125 1.00 56.84 104 LYS A C 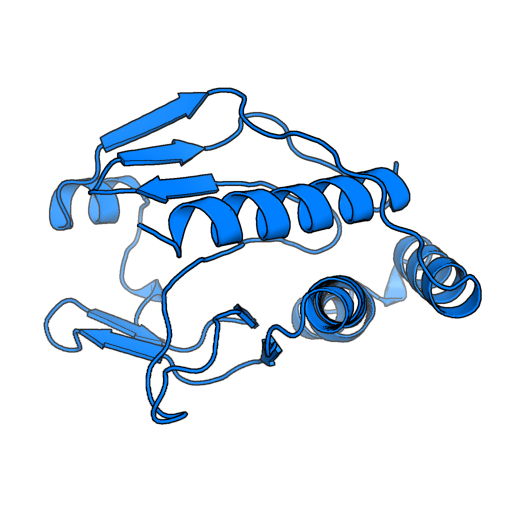1
ATOM 841 O O . LYS A 1 104 ? -24.653 -1.330 -4.070 1.00 56.84 104 LYS A O 1
ATOM 846 N N . THR A 1 105 ? -23.706 -0.320 -2.307 1.00 54.03 105 THR A N 1
ATOM 847 C CA . THR A 1 105 ? -24.340 0.993 -2.464 1.00 54.03 105 THR A CA 1
ATOM 848 C C . THR A 1 105 ? -23.439 2.039 -3.129 1.00 54.03 105 THR A C 1
ATOM 850 O O . THR A 1 105 ? -23.923 3.122 -3.425 1.00 54.03 105 THR A O 1
ATOM 853 N N . GLY A 1 106 ? -22.148 1.752 -3.344 1.00 49.81 106 GLY A N 1
ATOM 854 C CA . GLY A 1 106 ? -21.147 2.702 -3.847 1.00 49.81 106 GLY A CA 1
ATOM 855 C C . GLY A 1 106 ? -20.713 3.777 -2.839 1.00 49.81 106 GLY A C 1
ATOM 856 O O . GLY A 1 106 ? -20.056 4.733 -3.229 1.00 49.81 106 GLY A O 1
ATOM 857 N N . ILE A 1 107 ? -21.101 3.647 -1.563 1.00 42.75 107 ILE A N 1
ATOM 858 C CA . ILE A 1 107 ? -20.994 4.707 -0.538 1.00 42.75 107 ILE A CA 1
ATOM 859 C C . ILE A 1 107 ? -20.078 4.303 0.640 1.00 42.75 107 ILE A C 1
ATOM 861 O O . ILE A 1 107 ? -19.620 5.161 1.387 1.00 42.75 107 ILE A O 1
ATOM 865 N N . SER A 1 108 ? -19.795 3.009 0.831 1.00 45.31 108 SER A N 1
ATOM 866 C CA . SER A 1 108 ? -19.018 2.484 1.967 1.00 45.31 108 SER A CA 1
ATOM 867 C C . SER A 1 108 ? -17.839 1.622 1.498 1.00 45.31 108 SER A C 1
ATOM 869 O O . SER A 1 108 ? -17.872 1.059 0.407 1.00 45.31 108 SER A O 1
ATOM 871 N N . TYR A 1 109 ? -16.797 1.527 2.322 1.00 53.84 109 TYR A N 1
ATOM 872 C CA . TYR A 1 109 ? -15.486 0.984 1.964 1.00 53.84 109 TYR A CA 1
ATOM 873 C C . TYR A 1 109 ? -15.037 -0.054 3.004 1.00 53.84 109 TYR A C 1
ATOM 875 O O . TYR A 1 109 ? -14.987 0.260 4.199 1.00 53.84 109 TYR A O 1
ATOM 883 N N . THR A 1 110 ? -14.684 -1.273 2.576 1.00 46.16 110 THR A N 1
ATOM 884 C CA . THR A 1 110 ? -13.986 -2.242 3.446 1.00 46.16 110 THR A CA 1
ATOM 885 C C . THR A 1 110 ? -12.493 -1.915 3.490 1.00 46.16 110 THR A C 1
ATOM 887 O O . THR A 1 110 ? -11.892 -1.600 2.467 1.00 46.16 110 THR A O 1
ATOM 890 N N . LYS A 1 111 ? -11.907 -1.924 4.689 1.00 56.34 111 LYS A N 1
ATOM 891 C CA . LYS A 1 111 ? -10.739 -1.102 5.037 1.00 56.34 111 LYS A CA 1
ATOM 892 C C . LYS A 1 111 ? -9.435 -1.904 4.980 1.00 56.34 111 LYS A C 1
ATOM 894 O O . LYS A 1 111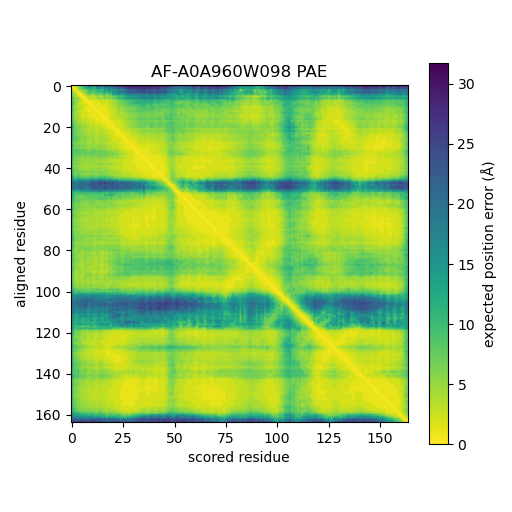 ? -9.263 -2.834 5.762 1.00 56.34 111 LYS A O 1
ATOM 899 N N . TYR A 1 112 ? -8.499 -1.479 4.134 1.00 51.25 112 TYR A N 1
ATOM 900 C CA . TYR A 1 112 ? -7.098 -1.914 4.145 1.00 51.25 112 TYR A CA 1
ATOM 901 C C . TYR A 1 112 ? -6.190 -0.687 4.008 1.00 51.25 112 TYR A C 1
ATOM 903 O O . TYR A 1 112 ? -6.582 0.307 3.401 1.00 51.25 112 TYR A O 1
ATOM 911 N N . GLY A 1 113 ? -4.994 -0.734 4.596 1.00 51.59 113 GLY A N 1
ATOM 912 C CA . GLY A 1 113 ? -4.034 0.371 4.565 1.00 51.59 113 GLY A CA 1
ATOM 913 C C . GLY A 1 113 ? -2.652 -0.101 4.130 1.00 51.59 113 GLY A C 1
ATOM 914 O O . GLY A 1 113 ? -2.211 -1.177 4.528 1.00 51.59 113 GLY A O 1
ATOM 915 N N . ILE A 1 114 ? -1.974 0.715 3.325 1.00 57.28 114 ILE A N 1
ATOM 916 C CA . ILE A 1 114 ? -0.571 0.547 2.929 1.00 57.28 114 ILE A CA 1
ATOM 917 C C . ILE A 1 114 ? 0.151 1.845 3.308 1.00 57.28 114 ILE A C 1
ATOM 919 O O . ILE A 1 114 ? -0.387 2.924 3.077 1.00 57.28 114 ILE A O 1
ATOM 923 N N . ALA A 1 115 ? 1.353 1.751 3.880 1.00 58.41 115 ALA A N 1
ATOM 924 C CA . ALA A 1 115 ? 2.216 2.901 4.156 1.00 58.41 115 ALA A CA 1
ATOM 925 C C . ALA A 1 115 ? 3.549 2.724 3.418 1.00 58.41 115 ALA A C 1
ATOM 927 O O . ALA A 1 115 ? 4.175 1.670 3.519 1.00 58.41 115 ALA A O 1
ATOM 928 N N . THR A 1 116 ? 3.991 3.727 2.660 1.00 60.84 116 THR A N 1
ATOM 929 C CA . THR A 1 116 ? 5.213 3.639 1.843 1.00 60.84 116 THR A CA 1
ATOM 930 C C . THR A 1 116 ? 5.854 5.010 1.655 1.00 60.84 116 THR A C 1
ATOM 932 O O . THR A 1 116 ? 5.151 6.014 1.649 1.00 60.84 116 THR A O 1
ATOM 935 N N . SER A 1 117 ? 7.177 5.048 1.470 1.00 60.88 117 SER A N 1
ATOM 936 C CA . SER A 1 117 ? 7.907 6.249 1.035 1.00 60.88 117 SER A CA 1
ATOM 937 C C . SER A 1 117 ? 8.255 6.223 -0.462 1.00 60.88 117 SER A C 1
ATOM 939 O O . SER A 1 117 ? 9.047 7.035 -0.932 1.00 60.88 117 SER A O 1
ATOM 941 N N . GLY A 1 118 ? 7.722 5.257 -1.219 1.00 65.19 118 GLY A N 1
ATOM 942 C CA . GLY A 1 118 ? 7.909 5.103 -2.668 1.00 65.19 118 GLY A CA 1
ATOM 943 C C . GLY A 1 118 ? 9.218 4.433 -3.085 1.00 65.19 118 GLY A C 1
ATOM 944 O O . GLY A 1 118 ? 9.203 3.547 -3.943 1.00 65.19 118 GLY A O 1
ATOM 945 N N . GLU A 1 119 ? 10.337 4.779 -2.451 1.00 75.06 119 GLU A N 1
ATOM 946 C CA . GLU A 1 119 ? 11.609 4.068 -2.642 1.00 75.06 119 GLU A CA 1
ATOM 947 C C . GLU A 1 119 ? 11.694 2.816 -1.770 1.00 75.06 119 GLU A C 1
ATOM 949 O O . GLU A 1 119 ? 12.104 1.756 -2.241 1.00 75.06 119 GLU A O 1
ATOM 954 N N . VAL A 1 120 ? 11.272 2.935 -0.509 1.00 86.31 120 VAL A N 1
ATOM 955 C CA . VAL A 1 120 ? 11.281 1.846 0.464 1.00 86.31 120 VAL A CA 1
ATOM 956 C C . VAL A 1 120 ? 9.849 1.497 0.836 1.00 86.31 120 VAL A C 1
ATOM 958 O O . VAL A 1 120 ? 9.089 2.321 1.346 1.00 86.31 120 VAL A O 1
ATOM 961 N N . TRP A 1 121 ? 9.505 0.238 0.611 1.00 89.81 121 TRP A N 1
ATOM 962 C CA . TRP A 1 121 ? 8.197 -0.327 0.889 1.00 89.81 121 TRP A CA 1
ATOM 963 C C . TRP A 1 121 ? 8.277 -1.190 2.142 1.00 89.81 121 TRP A C 1
ATOM 965 O O . TRP A 1 121 ? 9.116 -2.088 2.238 1.00 89.81 121 TRP A O 1
ATOM 975 N N . LYS A 1 122 ? 7.405 -0.903 3.108 1.00 89.62 122 LYS A N 1
ATOM 976 C CA . LYS A 1 122 ? 7.209 -1.700 4.320 1.00 89.62 122 LYS A CA 1
ATOM 977 C C . LYS A 1 122 ? 5.745 -2.072 4.415 1.00 89.62 122 LYS A C 1
ATOM 979 O O . LYS A 1 122 ? 4.875 -1.276 4.075 1.00 89.62 122 LYS A O 1
ATOM 984 N N . PHE A 1 123 ? 5.479 -3.272 4.905 1.00 89.00 123 PHE A N 1
ATOM 985 C CA . PHE A 1 123 ? 4.133 -3.814 4.895 1.00 89.00 123 PHE A CA 1
ATOM 986 C C . PHE A 1 123 ? 3.685 -4.202 6.298 1.00 89.00 123 PHE A C 1
ATOM 988 O O . PHE A 1 123 ? 4.457 -4.686 7.128 1.00 89.00 123 PHE A O 1
ATOM 995 N N . GLY A 1 124 ? 2.405 -3.974 6.562 1.00 87.25 124 GLY A N 1
ATOM 996 C CA . GLY A 1 124 ? 1.754 -4.380 7.792 1.00 87.25 124 GLY A CA 1
ATOM 997 C C . GLY A 1 124 ? 0.295 -4.708 7.527 1.00 87.25 124 GLY A C 1
ATOM 998 O O . GLY A 1 124 ? -0.302 -4.204 6.578 1.00 87.25 124 GLY A O 1
ATOM 999 N N . LYS A 1 125 ? -0.276 -5.562 8.368 1.00 83.25 125 LYS A N 1
ATOM 1000 C CA . LYS A 1 125 ? -1.699 -5.899 8.353 1.00 83.25 125 LYS A CA 1
ATOM 1001 C C . LYS A 1 125 ? -2.270 -5.767 9.754 1.00 83.25 125 LYS A C 1
ATOM 1003 O O . LYS A 1 125 ? -1.609 -6.124 10.725 1.00 83.25 125 LYS A O 1
ATOM 1008 N N . LEU A 1 126 ? -3.495 -5.270 9.854 1.00 81.88 126 LEU A N 1
ATOM 1009 C CA . LEU A 1 126 ? -4.258 -5.203 11.096 1.00 81.88 126 LEU A CA 1
ATOM 1010 C C . LEU A 1 126 ? -5.510 -6.061 10.924 1.00 81.88 126 LEU A C 1
ATOM 1012 O O . LEU A 1 126 ? -6.315 -5.784 10.040 1.00 81.88 126 LEU A O 1
ATOM 1016 N N . LEU A 1 127 ? -5.665 -7.084 11.762 1.00 80.12 127 LEU A N 1
ATOM 1017 C CA . LEU A 1 127 ? -6.858 -7.931 11.802 1.00 80.12 127 LEU A CA 1
ATOM 1018 C C . LEU A 1 127 ? -7.297 -8.092 13.253 1.00 80.12 127 LEU A C 1
ATOM 1020 O O . LEU A 1 127 ? -6.485 -8.504 14.075 1.00 80.12 127 LEU A O 1
ATOM 1024 N N . ASP A 1 128 ? -8.546 -7.745 13.571 1.00 78.25 128 ASP A N 1
ATOM 1025 C CA . ASP A 1 128 ? -9.140 -7.905 14.907 1.00 78.25 128 ASP A CA 1
ATOM 1026 C C . ASP A 1 128 ? -8.197 -7.489 16.046 1.00 78.25 128 ASP A C 1
ATOM 1028 O O . ASP A 1 128 ? -7.903 -8.260 16.956 1.00 78.25 128 ASP A O 1
ATOM 1032 N N . LYS A 1 129 ? -7.667 -6.261 15.952 1.00 83.19 129 LYS A N 1
ATOM 1033 C CA . LYS A 1 129 ? -6.696 -5.659 16.889 1.00 83.19 129 LYS A CA 1
ATOM 1034 C C . LYS A 1 129 ? -5.297 -6.285 16.920 1.00 83.19 129 LYS A C 1
ATOM 1036 O O . LYS A 1 129 ? -4.463 -5.841 17.696 1.00 83.19 129 LYS A O 1
ATOM 1041 N N . HIS A 1 130 ? -4.979 -7.231 16.049 1.00 83.88 130 HIS A N 1
ATOM 1042 C CA . HIS A 1 130 ? -3.629 -7.768 15.911 1.00 83.88 130 HIS A CA 1
ATOM 1043 C C . HIS A 1 130 ? -2.924 -7.108 14.728 1.00 83.88 130 HIS A C 1
ATOM 1045 O O . HIS A 1 130 ? -3.212 -7.401 13.564 1.00 83.88 130 HIS A O 1
ATOM 1051 N N . PHE A 1 131 ? -1.991 -6.205 15.020 1.00 86.94 131 PHE A N 1
ATOM 1052 C CA . PHE A 1 131 ? -1.126 -5.599 14.018 1.00 86.94 131 PHE A CA 1
ATOM 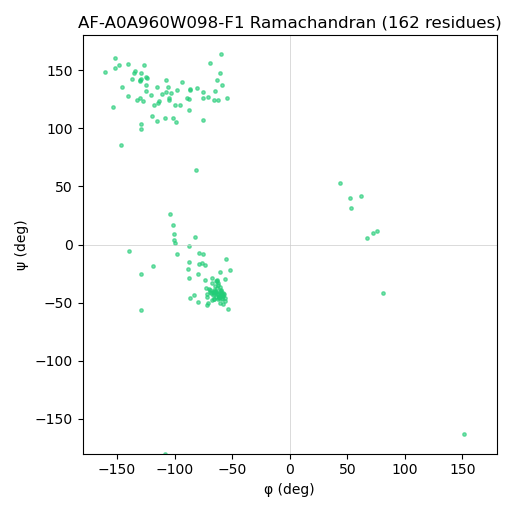1053 C C . PHE A 1 131 ? 0.118 -6.464 13.805 1.00 86.94 131 PHE A C 1
ATOM 1055 O O . PHE A 1 131 ? 0.947 -6.615 14.702 1.00 86.94 131 PHE A O 1
ATOM 1062 N N . THR A 1 132 ? 0.269 -7.019 12.606 1.00 87.81 132 THR A N 1
ATOM 1063 C CA . THR A 1 132 ? 1.476 -7.738 12.185 1.00 87.81 132 THR A CA 1
ATOM 1064 C C . THR A 1 132 ? 2.268 -6.867 11.227 1.00 87.81 132 THR A C 1
ATOM 1066 O O . THR A 1 132 ? 1.741 -6.446 10.201 1.00 87.81 132 THR A O 1
ATOM 1069 N N . MET A 1 133 ? 3.531 -6.617 11.551 1.00 88.81 133 MET A N 1
ATOM 1070 C CA . MET A 1 133 ? 4.463 -5.879 10.705 1.00 88.81 133 MET A CA 1
ATOM 1071 C C . MET A 1 133 ? 5.489 -6.845 10.118 1.00 88.81 133 MET A C 1
ATOM 1073 O O . MET A 1 133 ? 6.089 -7.621 10.866 1.00 88.81 133 MET A O 1
ATOM 1077 N N . ASP A 1 134 ? 5.700 -6.774 8.808 1.00 90.19 134 ASP A N 1
ATOM 1078 C CA . ASP A 1 134 ? 6.772 -7.518 8.157 1.00 90.19 134 ASP A CA 1
ATOM 1079 C C . ASP A 1 134 ? 8.115 -6.824 8.468 1.00 90.19 134 ASP A C 1
ATOM 1081 O O . ASP A 1 134 ? 8.196 -5.590 8.380 1.00 90.19 134 ASP A O 1
ATOM 1085 N N . PRO A 1 135 ? 9.158 -7.552 8.913 1.00 91.31 135 PRO A N 1
ATOM 1086 C CA . PRO A 1 135 ? 10.446 -6.945 9.235 1.00 91.31 135 PRO A CA 1
ATOM 1087 C C . PRO A 1 135 ? 11.243 -6.527 7.991 1.00 91.31 135 PRO A C 1
ATOM 1089 O O . PRO A 1 135 ? 12.179 -5.733 8.118 1.00 91.31 135 PRO A O 1
ATOM 1092 N N . ILE A 1 136 ? 10.900 -7.043 6.808 1.00 91.94 136 ILE A N 1
ATOM 1093 C CA . ILE A 1 136 ? 11.636 -6.818 5.569 1.00 91.94 136 ILE A CA 1
ATOM 1094 C C . ILE A 1 136 ? 11.146 -5.530 4.905 1.00 91.94 136 ILE A C 1
ATOM 1096 O O . ILE A 1 136 ? 9.952 -5.261 4.765 1.00 91.94 136 ILE A O 1
ATOM 1100 N N . ALA A 1 137 ? 12.106 -4.714 4.477 1.00 90.50 137 ALA A N 1
ATOM 1101 C CA . ALA A 1 137 ? 11.861 -3.540 3.656 1.00 90.50 137 ALA A CA 1
ATOM 1102 C C . ALA A 1 137 ? 12.306 -3.824 2.217 1.00 90.50 137 ALA A C 1
ATOM 1104 O O . ALA A 1 137 ? 13.395 -4.355 1.995 1.00 90.50 137 ALA A O 1
ATOM 1105 N N . TYR A 1 138 ? 11.482 -3.445 1.244 1.00 90.50 138 TYR A N 1
ATOM 1106 C CA . TYR A 1 138 ? 11.728 -3.705 -0.174 1.00 90.50 138 TYR A CA 1
ATOM 1107 C C . TYR A 1 138 ? 12.035 -2.401 -0.902 1.00 90.50 138 TYR A C 1
ATOM 1109 O O . TYR A 1 138 ? 11.291 -1.430 -0.778 1.00 90.50 138 TYR A O 1
ATOM 1117 N N . SER A 1 139 ? 13.131 -2.371 -1.660 1.00 87.56 139 SER A N 1
ATOM 1118 C CA . SER A 1 139 ? 13.517 -1.196 -2.443 1.00 87.56 139 SER A CA 1
ATOM 1119 C C . SER A 1 139 ? 13.023 -1.320 -3.881 1.00 87.56 139 SER A C 1
ATOM 1121 O O . SER A 1 139 ? 13.436 -2.228 -4.603 1.00 87.56 139 SER A O 1
ATOM 1123 N N . SER A 1 140 ? 12.185 -0.378 -4.313 1.00 84.69 140 SER A N 1
ATOM 1124 C CA . SER A 1 140 ? 11.727 -0.289 -5.706 1.00 84.69 140 SER A CA 1
ATOM 1125 C C . SER A 1 140 ? 12.866 0.079 -6.664 1.00 84.69 140 SER A C 1
ATOM 1127 O O . SER A 1 140 ? 12.859 -0.356 -7.814 1.00 84.69 140 SER A O 1
ATOM 1129 N N . ALA A 1 141 ? 13.877 0.815 -6.187 1.00 84.69 141 ALA A N 1
ATOM 1130 C CA . ALA A 1 141 ? 15.087 1.121 -6.949 1.00 84.69 141 ALA A CA 1
ATOM 1131 C C . ALA A 1 141 ? 15.954 -0.126 -7.207 1.00 84.69 141 ALA A C 1
ATOM 1133 O O . ALA A 1 141 ? 16.576 -0.225 -8.264 1.00 84.69 141 ALA A O 1
ATOM 1134 N N . MET A 1 142 ? 15.969 -1.084 -6.272 1.00 86.56 142 MET A N 1
ATOM 1135 C CA . MET A 1 142 ? 16.689 -2.354 -6.433 1.00 86.56 142 MET A CA 1
ATOM 1136 C C . MET A 1 142 ? 15.912 -3.353 -7.291 1.00 86.56 142 MET A C 1
ATOM 1138 O O . MET A 1 142 ? 16.470 -3.929 -8.222 1.00 86.56 142 MET A O 1
ATOM 1142 N N . ASP A 1 143 ? 14.629 -3.561 -6.986 1.00 92.88 143 ASP A N 1
ATOM 1143 C CA . ASP A 1 143 ? 13.790 -4.528 -7.693 1.00 92.88 143 ASP A CA 1
ATOM 1144 C C . ASP A 1 143 ? 12.333 -4.056 -7.793 1.00 92.88 143 ASP A C 1
ATOM 1146 O O . ASP A 1 143 ? 11.458 -4.401 -6.994 1.00 92.88 143 ASP A O 1
ATOM 1150 N N . LEU A 1 144 ? 12.072 -3.253 -8.825 1.00 94.19 144 LEU A N 1
ATOM 1151 C CA . LEU A 1 144 ? 10.736 -2.750 -9.133 1.00 94.19 144 LEU A CA 1
ATOM 1152 C C . LEU A 1 144 ? 9.736 -3.882 -9.424 1.00 94.19 144 LEU A C 1
ATOM 1154 O O . LEU A 1 144 ? 8.572 -3.782 -9.038 1.00 94.19 144 LEU A O 1
ATOM 1158 N N . GLN A 1 145 ? 10.168 -4.959 -10.089 1.00 96.88 145 GLN A N 1
ATOM 1159 C CA . GLN A 1 145 ? 9.271 -6.059 -10.449 1.00 96.88 145 GLN A CA 1
ATOM 1160 C C . GLN A 1 145 ? 8.822 -6.833 -9.208 1.00 96.88 145 GLN A C 1
ATOM 1162 O O . GLN A 1 145 ? 7.649 -7.187 -9.089 1.00 96.88 145 GLN A O 1
ATOM 1167 N N . LYS A 1 146 ? 9.723 -7.040 -8.246 1.00 95.56 146 LYS A N 1
ATOM 1168 C CA . LYS A 1 146 ? 9.380 -7.643 -6.957 1.00 95.56 146 LYS A CA 1
ATOM 1169 C C . LYS A 1 146 ? 8.352 -6.813 -6.193 1.00 95.56 146 LYS A C 1
ATOM 1171 O O . LYS A 1 146 ? 7.411 -7.381 -5.649 1.00 95.56 146 LYS A O 1
ATOM 1176 N N . VAL A 1 147 ? 8.454 -5.480 -6.209 1.00 95.12 147 VAL A N 1
ATOM 1177 C CA . VAL A 1 147 ? 7.434 -4.609 -5.591 1.00 95.12 147 VAL A CA 1
ATOM 1178 C C . VAL A 1 147 ? 6.066 -4.792 -6.259 1.00 95.12 147 VAL A C 1
ATOM 1180 O O . VAL A 1 147 ? 5.069 -4.960 -5.556 1.00 95.12 147 VAL A O 1
ATOM 1183 N N . PHE A 1 148 ? 6.007 -4.846 -7.595 1.00 96.81 148 PHE A N 1
ATOM 1184 C CA . PHE A 1 148 ? 4.768 -5.169 -8.316 1.00 96.81 148 PHE A CA 1
ATOM 1185 C C . PHE A 1 148 ? 4.198 -6.536 -7.912 1.00 96.81 148 PHE A C 1
ATOM 1187 O O . PHE A 1 148 ? 2.999 -6.650 -7.648 1.00 96.81 148 PHE A O 1
ATOM 1194 N N . ASN A 1 149 ? 5.048 -7.561 -7.813 1.00 97.69 149 ASN A N 1
ATOM 1195 C CA . ASN A 1 149 ? 4.623 -8.909 -7.441 1.00 97.69 149 ASN A CA 1
ATOM 1196 C C . ASN A 1 149 ? 4.086 -8.981 -6.002 1.00 97.69 149 ASN A C 1
ATOM 1198 O O . ASN A 1 149 ? 3.094 -9.666 -5.745 1.00 97.69 149 ASN A O 1
ATOM 1202 N N . ILE A 1 150 ? 4.721 -8.268 -5.067 1.00 95.44 150 ILE A N 1
ATOM 1203 C CA . ILE A 1 150 ? 4.294 -8.191 -3.665 1.00 95.44 150 ILE A CA 1
ATOM 1204 C C . ILE A 1 150 ? 2.943 -7.486 -3.554 1.00 95.44 150 ILE A C 1
ATOM 1206 O O . ILE A 1 150 ? 2.040 -7.987 -2.889 1.00 95.44 150 ILE A O 1
ATOM 1210 N N . LEU A 1 151 ? 2.768 -6.342 -4.219 1.00 94.25 151 LEU A N 1
ATOM 1211 C CA . LEU A 1 151 ? 1.501 -5.606 -4.179 1.00 94.25 151 LEU A CA 1
ATOM 1212 C C . LEU A 1 151 ? 0.364 -6.406 -4.809 1.00 94.25 151 LEU A C 1
ATOM 1214 O O . LEU A 1 151 ? -0.731 -6.464 -4.256 1.00 94.25 151 LEU A O 1
ATOM 1218 N N . ASN A 1 152 ? 0.633 -7.080 -5.925 1.00 95.88 152 ASN A N 1
ATOM 1219 C CA . ASN A 1 152 ? -0.331 -7.979 -6.538 1.00 95.88 152 ASN A CA 1
ATOM 1220 C C . ASN A 1 152 ? -0.727 -9.122 -5.588 1.00 95.88 152 ASN A C 1
ATOM 1222 O O . ASN A 1 152 ? -1.915 -9.402 -5.428 1.00 95.88 152 ASN A O 1
ATOM 1226 N N . TRP A 1 153 ? 0.245 -9.742 -4.910 1.00 95.12 153 TRP A N 1
ATOM 1227 C CA . TRP A 1 153 ? -0.016 -10.764 -3.894 1.00 95.12 153 TRP A CA 1
ATOM 1228 C C . TRP A 1 153 ? -0.842 -10.222 -2.723 1.00 95.12 153 TRP A C 1
ATOM 1230 O O . TRP A 1 153 ? -1.823 -10.853 -2.333 1.00 95.12 153 TRP A O 1
ATOM 1240 N N . LEU A 1 154 ? -0.503 -9.036 -2.208 1.00 91.00 154 LEU A N 1
ATOM 1241 C CA . LEU A 1 154 ? -1.224 -8.387 -1.110 1.00 91.00 154 LEU A CA 1
ATOM 1242 C C . LEU A 1 154 ? -2.694 -8.157 -1.450 1.00 91.00 154 LEU A C 1
ATOM 1244 O O . LEU A 1 154 ? -3.560 -8.438 -0.624 1.00 91.00 154 LEU A O 1
ATOM 1248 N N . VAL A 1 155 ? -2.991 -7.686 -2.663 1.00 90.00 155 VAL A N 1
ATOM 1249 C CA . VAL A 1 155 ? -4.377 -7.481 -3.102 1.00 90.00 155 VAL A CA 1
ATOM 1250 C C . VAL A 1 155 ? -5.122 -8.809 -3.218 1.00 90.00 155 VAL A C 1
ATOM 1252 O O . VAL A 1 155 ? -6.263 -8.912 -2.764 1.00 90.00 155 VAL A O 1
ATOM 1255 N N . ILE A 1 156 ? -4.488 -9.842 -3.781 1.00 90.50 156 ILE A N 1
ATOM 1256 C CA . ILE A 1 156 ? -5.071 -11.190 -3.860 1.00 90.50 156 ILE A CA 1
ATOM 1257 C C . ILE A 1 156 ? -5.393 -11.712 -2.456 1.00 90.50 156 ILE A C 1
ATOM 1259 O O . ILE A 1 156 ? -6.491 -12.218 -2.222 1.00 90.50 156 ILE A O 1
ATOM 1263 N N . GLU A 1 157 ? -4.460 -11.570 -1.518 1.00 87.81 157 GLU A N 1
ATOM 1264 C CA . GLU A 1 157 ? -4.617 -12.048 -0.148 1.00 87.81 157 GLU A CA 1
ATOM 1265 C C . GLU A 1 157 ? -5.682 -11.256 0.619 1.00 87.81 157 GLU A C 1
ATOM 1267 O O . GLU A 1 157 ? -6.537 -11.843 1.283 1.00 87.81 157 GLU A O 1
ATOM 1272 N N . ALA A 1 158 ? -5.717 -9.931 0.470 1.00 81.06 158 ALA A N 1
ATOM 1273 C CA . ALA A 1 158 ? -6.763 -9.094 1.049 1.00 81.06 158 ALA A CA 1
ATOM 1274 C C . ALA A 1 158 ? -8.155 -9.495 0.532 1.00 81.06 158 ALA A C 1
ATOM 1276 O O . ALA A 1 158 ? -9.086 -9.644 1.321 1.00 81.06 158 ALA A O 1
ATOM 1277 N N . LYS A 1 159 ? -8.292 -9.765 -0.774 1.00 81.12 159 LYS A N 1
ATOM 1278 C CA . LYS A 1 159 ? -9.567 -10.178 -1.386 1.00 81.12 159 LYS A CA 1
ATOM 1279 C C . LYS A 1 159 ? -10.079 -11.527 -0.876 1.00 81.12 159 LYS A C 1
ATOM 1281 O O . LYS A 1 159 ? -11.291 -11.690 -0.772 1.00 81.12 159 LYS A O 1
ATOM 1286 N N . LYS A 1 160 ? -9.208 -12.473 -0.506 1.00 80.69 160 LYS A N 1
ATOM 1287 C CA . LYS A 1 160 ? -9.643 -13.734 0.134 1.00 80.69 160 LYS A CA 1
ATOM 1288 C C . LYS A 1 160 ? -10.320 -13.485 1.481 1.00 80.69 160 LYS A C 1
ATOM 1290 O O . LYS A 1 160 ? -11.303 -14.139 1.801 1.00 80.69 160 LYS A O 1
ATOM 1295 N N . ASN A 1 161 ? -9.817 -12.508 2.232 1.00 66.94 161 ASN A N 1
ATOM 1296 C CA . ASN A 1 161 ? -10.341 -12.138 3.544 1.00 66.94 161 ASN A CA 1
ATOM 1297 C C . ASN A 1 161 ? -11.614 -11.266 3.470 1.00 66.94 161 ASN A C 1
ATOM 1299 O O . ASN A 1 161 ? -12.220 -11.005 4.502 1.00 66.94 161 ASN A O 1
ATOM 1303 N N . LEU A 1 162 ? -12.028 -10.822 2.274 1.00 61.28 162 LEU A N 1
ATOM 1304 C CA . LEU A 1 162 ? -13.276 -10.077 2.034 1.00 61.28 162 LEU A CA 1
ATOM 1305 C C . LEU A 1 162 ? -14.502 -10.968 1.776 1.00 61.28 162 LEU A C 1
ATOM 1307 O O . LEU A 1 162 ? -15.621 -10.462 1.763 1.00 61.28 162 LEU A O 1
ATOM 1311 N N . LEU A 1 163 ? -14.295 -12.256 1.485 1.00 44.09 163 LEU A N 1
ATOM 1312 C CA . LEU A 1 163 ? -15.345 -13.201 1.078 1.00 44.09 163 LEU A CA 1
ATOM 1313 C C . LEU A 1 163 ? -15.808 -14.127 2.218 1.00 44.09 163 LEU A C 1
ATOM 1315 O O . LEU A 1 163 ? -16.443 -15.149 1.952 1.00 44.09 163 LEU A O 1
ATOM 1319 N N . VAL A 1 164 ? -15.497 -13.764 3.464 1.00 34.62 164 VAL A N 1
ATOM 1320 C CA . VAL A 1 164 ? -15.999 -14.394 4.697 1.00 34.62 164 VAL A CA 1
ATOM 1321 C C . VAL A 1 164 ? -16.994 -13.444 5.352 1.00 34.62 164 VAL A C 1
ATOM 1323 O O . VAL A 1 164 ? -18.062 -13.930 5.780 1.00 34.62 164 VAL A O 1
#

Foldseek 3Di:
DLVVVDPDPVSVCVLVVAAEDEDADFDFAADDDDPVLLVQQLVLLVDPVCVPDLVSLLVRFVVSLLVSLCVVVVKDKDAQDWDAPDVVSSRTGTDRIFIFHQDPVSPDGDHDDFDDSRQKGWDWGADPSYIYTYPDIDGCNVPVRRVSRRSNVVSVVVVVVVVD

Radius of gyration: 16.39 Å; Cα contacts (8 Å, |Δi|>4): 231; chains: 1; bounding box: 42×32×45 Å

pLDDT: mean 81.82, std 14.42, range [34.62, 97.81]

Nearest PDB structures (foldseek):
  1whn-assembly1_A  TM=2.381E-01  e=1.569E+00  Mus musculus
  2ov2-assembly9_H  TM=2.651E-01  e=5.161E+00  Homo sapiens
  8ij9-assembly2_B  TM=2.557E-01  e=5.495E+00  Mus musculus

Mean predicted aligned error: 6.64 Å

Secondary structure (DSSP, 8-state):
--GGG---HHHHHHHHTPEEEE------------HHHHHHHHHHHH-GGGGS-HHHHIIIIIHHHHHHHHHHTT--EEES----SBTTTTB----SEEE-PBPTTSS-B--B--EE-SSEEE-EEEETTEEEE-S--EETTT-HHHHHHHHHHHHHHHHHTT--

Sequence (164 aa):
MAYGTFKTLEEVALKFGIERKVIEFIGEAEFLVDEYLFRYLKKNLSNSRSYVSENSICEALIYPLLEAVMDKHNLPLWSHVRFDVSIEEGLTGIPDYLIAPLSKTGISYTKYGIATSGEVWKFGKLLDKHFTMDPIAYSSAMDLQKVFNILNWLVIEAKKNLLV

Solvent-accessible surface area (backbone atoms only — not comparable to full-atom values): 9642 Å² total; per-residue (Å²): 128,35,63,75,71,60,90,44,72,63,58,52,24,64,75,71,62,40,46,79,45,79,48,85,73,87,58,73,30,95,58,92,70,56,69,67,60,52,50,52,41,54,52,42,63,72,35,78,77,42,67,80,40,72,68,43,29,40,66,62,44,38,47,63,53,51,46,60,52,29,56,79,66,75,33,56,78,43,67,65,51,79,52,69,82,35,74,92,80,40,43,22,36,61,48,71,64,48,49,34,52,71,33,101,80,67,80,49,67,61,90,62,74,83,61,70,74,56,48,49,41,48,51,57,50,77,54,97,47,38,34,39,31,36,81,65,72,46,43,38,76,81,39,49,66,58,50,46,11,29,53,43,27,50,54,54,55,53,53,62,72,70,78,117